Protein AF-A0A0L0K158-F1 (afdb_monomer)

Radius of gyration: 17.14 Å; Cα contacts (8 Å, |Δi|>4): 241; chains: 1; bounding box: 40×42×41 Å

Sequence (162 aa):
MRPHEHTAESQSDITRVLITHFHTPLPDGHHIRGVLPTPTDAIRIVTGPRHAYAPKHLAVWEMPLIDPEGLEGLTPWRAWDALRSLHTPGAAVPPSTGETLSMPLTQVDPWNLTPAPPARDDRAYVALYALTHPSTDTPRPNPRLRGFLLTSPDRLRLYVDR

Mean predicted aligned error: 6.09 Å

Secondary structure (DSSP, 8-state):
--HHHHHHHHHHHHHHHHGGGTTSPPTTS-EEEEEE--SSSEEEEEEE-TT--SGGG-EEEEEESB-TTSS-B--HHHHHHHHHHHTSTT--PPPP-EEETTEEEEE--TTSSPPPPPPTTHHHHHHHHHHHS--TTSPPPSSPEEEEEEEETTEEEEEE--

Solvent-accessible surface area (backbone atoms only — not comparable to full-atom values): 9534 Å² total; per-residue (Å²): 134,58,74,68,56,56,42,52,49,50,46,49,53,29,46,64,52,53,61,78,40,40,88,46,64,38,74,67,56,33,17,53,72,46,74,48,90,57,100,55,67,39,41,32,40,28,34,21,49,88,85,56,80,56,37,89,54,34,41,31,42,35,30,54,40,47,45,98,86,71,82,47,71,59,45,43,65,52,55,52,44,37,52,34,21,63,32,31,85,87,46,87,71,76,72,67,74,50,71,53,92,74,15,47,22,23,76,45,66,63,88,80,54,71,77,48,80,78,57,71,58,50,65,59,48,53,54,52,48,52,67,74,58,60,58,91,91,48,76,81,60,82,61,38,80,74,48,75,44,81,78,50,82,90,39,74,48,77,40,59,54,131

Nearest PDB structures (foldseek):
  7e11-assembly1_A  TM=3.439E-01  e=1.331E+00  Mus musculus
  7a1z-assembly1_A  TM=3.262E-01  e=9.866E+00  Homo sapiens

Foldseek 3Di:
DDPQVVLVVLQVQLQVLLVVQQVPAAQQQKGFPDWDDDSAQWTWTKIAHNPDDDQARIAIEIEGQAAPVRPDGCHSVLVVQLSNLCNHVPRDNDAFPQDDPSHGYDYDYSVPGDGDDDPLCNVVVVVVCCLQCPPPPDDNDVQHFPDKDDPDSPDIDTDTDD

pLDDT: mean 87.3, std 9.6, range [51.28, 97.88]

Organism: NCBI:txid42234

Structure (mmCIF, N/CA/C/O backbone):
data_AF-A0A0L0K158-F1
#
_entry.id   AF-A0A0L0K158-F1
#
loop_
_atom_site.group_PDB
_atom_site.id
_atom_site.type_symbol
_atom_site.label_atom_id
_atom_site.label_alt_id
_atom_site.label_comp_id
_atom_site.label_asym_id
_atom_site.label_entity_id
_atom_site.label_seq_id
_atom_site.pdbx_PDB_ins_code
_atom_site.Cartn_x
_atom_site.Cartn_y
_atom_site.Cartn_z
_atom_site.occupancy
_atom_site.B_iso_or_equiv
_atom_site.auth_seq_id
_atom_site.auth_comp_id
_atom_site.auth_asym_id
_atom_site.auth_atom_id
_atom_site.pdbx_PDB_model_num
ATOM 1 N N . MET A 1 1 ? 7.378 14.657 -21.095 1.00 53.47 1 MET A N 1
ATOM 2 C CA . MET A 1 1 ? 6.249 13.942 -20.466 1.00 53.47 1 MET A CA 1
ATOM 3 C C . MET A 1 1 ? 5.405 14.965 -19.726 1.00 53.47 1 MET A C 1
ATOM 5 O O . MET A 1 1 ? 5.987 15.903 -19.188 1.00 53.47 1 MET A O 1
ATOM 9 N N . ARG A 1 2 ? 4.072 14.886 -19.778 1.00 51.28 2 ARG A N 1
ATOM 10 C CA . ARG A 1 2 ? 3.204 15.868 -19.097 1.00 51.28 2 ARG A CA 1
ATOM 11 C C . ARG A 1 2 ? 3.143 15.541 -17.595 1.00 51.28 2 ARG A C 1
ATOM 13 O O . ARG A 1 2 ? 3.147 14.358 -17.272 1.00 51.28 2 ARG A O 1
ATOM 20 N N . PRO A 1 3 ? 3.018 16.525 -16.685 1.00 58.91 3 PRO A N 1
ATOM 21 C CA . PRO A 1 3 ? 2.960 16.270 -15.238 1.00 58.91 3 PRO A CA 1
ATOM 22 C C . PRO A 1 3 ? 1.930 15.198 -14.835 1.00 58.91 3 PRO A C 1
ATOM 24 O O . PRO A 1 3 ? 2.252 14.285 -14.088 1.00 58.91 3 PRO A O 1
ATOM 27 N N . HIS A 1 4 ? 0.738 15.220 -15.443 1.00 61.03 4 HIS A N 1
ATOM 28 C CA . HIS A 1 4 ? -0.324 14.240 -15.181 1.00 61.03 4 HIS A CA 1
ATOM 29 C C . HIS A 1 4 ? 0.001 12.797 -15.610 1.00 61.03 4 HIS A C 1
ATOM 31 O O . HIS A 1 4 ? -0.570 11.859 -15.059 1.00 61.03 4 HIS A O 1
ATOM 37 N N . GLU A 1 5 ? 0.888 12.597 -16.592 1.00 67.06 5 GLU A N 1
ATOM 38 C CA . GLU A 1 5 ? 1.322 11.251 -17.001 1.00 67.06 5 GLU A CA 1
ATOM 39 C C . GLU A 1 5 ? 2.210 10.626 -15.919 1.00 67.06 5 GLU A C 1
ATOM 41 O O . GLU A 1 5 ? 2.043 9.452 -15.605 1.00 67.06 5 GLU A O 1
ATOM 46 N N . HIS A 1 6 ? 3.070 11.429 -15.283 1.00 76.44 6 HIS A N 1
ATOM 47 C CA . HIS A 1 6 ? 3.930 10.983 -14.185 1.00 76.44 6 HIS A CA 1
ATOM 48 C C . HIS A 1 6 ? 3.114 10.599 -12.936 1.00 76.44 6 HIS A C 1
ATOM 50 O O . HIS A 1 6 ? 3.375 9.569 -12.311 1.00 76.44 6 HIS A O 1
ATOM 56 N N . THR A 1 7 ? 2.075 11.380 -12.607 1.00 85.38 7 THR A N 1
ATOM 57 C CA . THR A 1 7 ? 1.118 11.071 -11.529 1.00 85.38 7 THR A CA 1
ATOM 58 C C . THR A 1 7 ? 0.417 9.731 -11.769 1.00 85.38 7 THR A C 1
ATOM 60 O O . THR A 1 7 ? 0.387 8.875 -10.885 1.00 85.38 7 THR A O 1
ATOM 63 N N . ALA A 1 8 ? -0.131 9.528 -12.972 1.00 88.19 8 ALA A N 1
ATOM 64 C CA . ALA A 1 8 ? -0.865 8.313 -13.320 1.00 88.19 8 ALA A CA 1
ATOM 65 C C . ALA A 1 8 ? 0.037 7.067 -13.337 1.00 88.19 8 ALA A C 1
ATOM 67 O O . ALA A 1 8 ? -0.375 6.004 -12.874 1.00 88.19 8 ALA A O 1
ATOM 68 N N . GLU A 1 9 ? 1.269 7.199 -13.833 1.00 87.25 9 GLU A N 1
ATOM 69 C CA . GLU A 1 9 ? 2.270 6.129 -13.830 1.00 87.25 9 GLU A CA 1
ATOM 70 C C . GLU A 1 9 ? 2.646 5.724 -12.400 1.00 87.25 9 GLU A C 1
ATOM 72 O O . GLU A 1 9 ? 2.542 4.551 -12.042 1.00 87.25 9 GLU A O 1
ATOM 77 N N . SER A 1 10 ? 2.935 6.704 -11.542 1.00 89.31 10 SER A N 1
ATOM 78 C CA . SER A 1 10 ? 3.258 6.470 -10.129 1.00 89.31 10 SER A CA 1
ATOM 79 C C . SER A 1 10 ? 2.098 5.802 -9.380 1.00 89.31 10 SER A C 1
ATOM 81 O O . SER A 1 10 ? 2.288 4.814 -8.668 1.00 89.31 10 SER A O 1
ATOM 83 N N . GLN A 1 11 ? 0.864 6.280 -9.578 1.00 92.94 11 GLN A N 1
ATOM 84 C CA . GLN A 1 11 ? -0.335 5.645 -9.017 1.00 92.94 11 GLN A CA 1
ATOM 85 C C . GLN A 1 11 ? -0.506 4.206 -9.520 1.00 92.94 11 GLN A C 1
ATOM 87 O O . GLN A 1 11 ? -0.853 3.319 -8.735 1.00 92.94 11 GLN A O 1
ATOM 92 N N . SER A 1 12 ? -0.257 3.956 -10.808 1.00 91.44 12 SER A N 1
ATOM 93 C CA . SER A 1 12 ? -0.330 2.624 -11.416 1.00 91.44 12 SER A CA 1
ATOM 94 C C . SER A 1 12 ? 0.700 1.668 -10.809 1.00 91.44 12 SER A C 1
ATOM 96 O O . SER A 1 12 ? 0.349 0.545 -10.437 1.00 91.44 12 SER A O 1
ATOM 98 N N . ASP A 1 13 ? 1.946 2.109 -10.648 1.00 89.12 13 ASP A N 1
ATOM 99 C CA . ASP A 1 13 ? 3.025 1.291 -10.092 1.00 89.12 13 ASP A CA 1
ATOM 100 C C . ASP A 1 13 ? 2.778 0.927 -8.630 1.00 89.12 13 ASP A C 1
ATOM 102 O O . ASP A 1 13 ? 2.920 -0.237 -8.241 1.00 89.12 13 ASP A O 1
ATOM 106 N N . ILE A 1 14 ? 2.323 1.891 -7.825 1.00 92.25 14 ILE A N 1
ATOM 107 C CA . ILE A 1 14 ? 1.945 1.627 -6.434 1.00 92.25 14 ILE A CA 1
ATOM 108 C C . ILE A 1 14 ? 0.747 0.671 -6.388 1.00 92.25 14 ILE A C 1
ATOM 110 O O . ILE A 1 14 ? 0.773 -0.318 -5.654 1.00 92.25 14 ILE A O 1
ATOM 114 N N . THR A 1 15 ? -0.278 0.895 -7.216 1.00 94.00 15 THR A N 1
ATOM 115 C CA . THR A 1 15 ? -1.459 0.016 -7.292 1.00 94.00 15 THR A CA 1
ATOM 116 C C . THR A 1 15 ? -1.075 -1.422 -7.644 1.00 94.00 15 THR A C 1
ATOM 118 O O . THR A 1 15 ? -1.608 -2.361 -7.047 1.00 94.00 15 THR A O 1
ATOM 121 N N . ARG A 1 16 ? -0.128 -1.613 -8.574 1.00 90.06 16 ARG A N 1
ATOM 122 C CA . ARG A 1 16 ? 0.354 -2.938 -8.995 1.00 90.06 16 ARG A CA 1
ATOM 123 C C . ARG A 1 16 ? 0.983 -3.725 -7.849 1.00 90.06 16 ARG A C 1
ATOM 125 O O . ARG A 1 16 ? 0.836 -4.942 -7.819 1.00 90.06 16 ARG A O 1
ATOM 132 N N . VAL A 1 17 ? 1.653 -3.063 -6.910 1.00 88.50 17 VAL A N 1
ATOM 133 C CA . VAL A 1 17 ? 2.165 -3.735 -5.709 1.00 88.50 17 VAL A CA 1
ATOM 134 C C . VAL A 1 17 ? 1.051 -3.922 -4.688 1.00 88.50 17 VAL A C 1
ATOM 136 O O . VAL A 1 17 ? 0.854 -5.022 -4.196 1.00 88.50 17 VAL A O 1
ATOM 139 N N . LEU A 1 18 ? 0.249 -2.902 -4.390 1.00 91.19 18 LEU A N 1
ATOM 140 C CA . LEU A 1 18 ? -0.779 -3.018 -3.349 1.00 91.19 18 LEU A CA 1
ATOM 141 C C . LEU A 1 18 ? -1.832 -4.099 -3.646 1.00 91.19 18 LEU A C 1
ATOM 143 O O . LEU A 1 18 ? -2.305 -4.763 -2.721 1.00 91.19 18 LEU A O 1
ATOM 147 N N . ILE A 1 19 ? -2.171 -4.340 -4.920 1.00 90.88 19 ILE A N 1
ATOM 148 C CA . ILE A 1 19 ? -3.145 -5.376 -5.297 1.00 90.88 19 ILE A CA 1
ATOM 149 C C . ILE A 1 19 ? -2.686 -6.787 -4.904 1.00 90.88 19 ILE A C 1
ATOM 151 O O . ILE A 1 19 ? -3.517 -7.629 -4.560 1.00 90.88 19 ILE A O 1
ATOM 155 N N . THR A 1 20 ? -1.377 -7.052 -4.872 1.00 87.56 20 THR A N 1
ATOM 156 C CA . THR A 1 20 ? -0.851 -8.364 -4.466 1.00 87.56 20 THR A CA 1
ATOM 157 C C . THR A 1 20 ? -0.991 -8.606 -2.967 1.00 87.56 20 THR A C 1
ATOM 159 O O . THR A 1 20 ? -0.923 -9.749 -2.520 1.00 87.56 20 THR A O 1
ATOM 162 N N . HIS A 1 21 ? -1.235 -7.545 -2.193 1.00 87.56 21 HIS A N 1
ATOM 163 C CA . HIS A 1 21 ? -1.460 -7.587 -0.752 1.00 87.56 21 HIS A CA 1
ATOM 164 C C . HIS A 1 21 ? -2.944 -7.477 -0.366 1.00 87.56 21 HIS A C 1
ATOM 166 O O . HIS A 1 21 ? -3.258 -7.466 0.820 1.00 87.56 21 HIS A O 1
ATOM 172 N N . PHE A 1 22 ? -3.881 -7.458 -1.323 1.00 87.81 22 PHE A N 1
ATOM 173 C CA . PHE A 1 22 ? -5.321 -7.308 -1.047 1.00 87.81 22 PHE A CA 1
ATOM 174 C C . PHE A 1 22 ? -5.890 -8.366 -0.077 1.00 87.81 22 PHE A C 1
ATOM 176 O O . PHE A 1 22 ? -6.818 -8.097 0.688 1.00 87.81 22 PHE A O 1
ATOM 183 N N . HIS A 1 23 ? -5.332 -9.579 -0.086 1.00 87.25 23 HIS A N 1
ATOM 184 C CA . HIS A 1 23 ? -5.732 -10.666 0.815 1.00 87.25 23 HIS A CA 1
ATOM 185 C C . HIS A 1 23 ? -4.912 -10.745 2.107 1.00 87.25 23 HIS A C 1
ATOM 187 O O . HIS A 1 23 ? -5.262 -11.525 2.993 1.00 87.25 23 HIS A O 1
ATOM 193 N N . THR A 1 24 ? -3.836 -9.971 2.211 1.00 88.44 24 THR A N 1
ATOM 194 C CA . THR A 1 24 ? -2.915 -10.011 3.343 1.00 88.44 24 THR A CA 1
ATOM 195 C C . THR A 1 24 ? -3.407 -9.052 4.425 1.00 88.44 24 THR A C 1
ATOM 197 O O . THR A 1 24 ? -3.641 -7.878 4.127 1.00 88.44 24 THR A O 1
ATOM 200 N N . PRO A 1 25 ? -3.572 -9.507 5.680 1.00 92.00 25 PRO A N 1
ATOM 201 C CA . PRO A 1 25 ? -3.921 -8.607 6.766 1.00 92.00 25 PRO A CA 1
ATOM 202 C C . PRO A 1 25 ? -2.749 -7.673 7.095 1.00 92.00 25 PRO A C 1
ATOM 204 O O . PRO A 1 25 ? -1.587 -8.084 7.130 1.00 92.00 25 PRO A O 1
ATOM 207 N N . LEU A 1 26 ? -3.081 -6.421 7.383 1.00 92.50 26 LEU A N 1
ATOM 208 C CA . LEU A 1 26 ? -2.228 -5.449 8.056 1.00 92.50 26 LEU A CA 1
ATOM 209 C C . LEU A 1 26 ? -2.058 -5.848 9.539 1.00 92.50 26 LEU A C 1
ATOM 211 O O . LEU A 1 26 ? -2.798 -6.713 10.021 1.00 92.50 26 LEU A O 1
ATOM 215 N N . PRO A 1 27 ? -1.096 -5.265 10.282 1.00 91.44 27 PRO A N 1
ATOM 216 C CA . PRO A 1 27 ? -0.761 -5.749 11.626 1.00 91.44 27 PRO A CA 1
ATOM 217 C C . PRO A 1 27 ? -1.913 -5.717 12.649 1.00 91.44 27 PRO A C 1
ATOM 219 O O . PRO A 1 27 ? -1.915 -6.523 13.577 1.00 91.44 27 PRO A O 1
ATOM 222 N N . ASP A 1 28 ? -2.911 -4.852 12.470 1.00 91.62 28 ASP A N 1
ATOM 223 C CA . ASP A 1 28 ? -4.126 -4.772 13.295 1.00 91.62 28 ASP A CA 1
ATOM 224 C C . ASP A 1 28 ? -5.319 -5.595 12.749 1.00 91.62 28 ASP A C 1
ATOM 226 O O . ASP A 1 28 ? -6.426 -5.524 13.282 1.00 91.62 28 ASP A O 1
ATOM 230 N N . GLY A 1 29 ? -5.117 -6.374 11.681 1.00 92.19 29 GLY A N 1
ATOM 231 C CA . GLY A 1 29 ? -6.142 -7.200 11.039 1.00 92.19 29 GLY A CA 1
ATOM 232 C C . GLY A 1 29 ? -6.964 -6.498 9.950 1.00 92.19 29 GLY A C 1
ATOM 233 O O . GLY A 1 29 ? -7.781 -7.157 9.288 1.00 92.19 29 GLY A O 1
ATOM 234 N N . HIS A 1 30 ? -6.752 -5.201 9.702 1.00 95.25 30 HIS A N 1
ATOM 235 C CA . HIS A 1 30 ? -7.331 -4.523 8.539 1.00 95.25 30 HIS A CA 1
ATOM 236 C C . HIS A 1 30 ? -6.764 -5.086 7.236 1.00 95.25 30 HIS A C 1
ATOM 238 O O . HIS A 1 30 ? -5.751 -5.770 7.208 1.00 95.25 30 HIS A O 1
ATOM 244 N N . HIS A 1 31 ? -7.460 -4.848 6.136 1.00 96.00 31 HIS A N 1
ATOM 245 C CA . HIS A 1 31 ? -7.050 -5.259 4.799 1.00 96.00 31 HIS A CA 1
ATOM 246 C C . HIS A 1 31 ? -7.103 -4.050 3.876 1.00 96.00 31 HIS A C 1
ATOM 248 O O . HIS A 1 31 ? -7.901 -3.136 4.098 1.00 96.00 31 HIS A O 1
ATOM 254 N N . ILE A 1 32 ? -6.316 -4.078 2.802 1.00 96.25 32 ILE A N 1
ATOM 255 C CA . ILE A 1 32 ? -6.523 -3.161 1.681 1.00 96.25 32 ILE A CA 1
ATOM 256 C C . ILE A 1 32 ? -7.884 -3.484 1.059 1.00 96.25 32 ILE A C 1
ATOM 258 O O . ILE A 1 32 ? -8.193 -4.634 0.754 1.00 96.25 32 ILE A O 1
ATOM 262 N N . ARG A 1 33 ? -8.723 -2.462 0.905 1.00 96.50 33 ARG A N 1
ATOM 263 C CA . ARG A 1 33 ? -10.085 -2.554 0.356 1.00 96.50 33 ARG A CA 1
ATOM 264 C C . ARG A 1 33 ? -10.225 -1.881 -0.998 1.00 96.50 33 ARG A C 1
ATOM 266 O O . ARG A 1 33 ? -11.173 -2.173 -1.719 1.00 96.50 33 ARG A O 1
ATOM 273 N N . GLY A 1 34 ? -9.275 -1.029 -1.354 1.00 95.44 34 GLY A N 1
ATOM 274 C CA . GLY A 1 34 ? -9.221 -0.382 -2.650 1.00 95.44 34 GLY A CA 1
ATOM 275 C C . GLY A 1 34 ? -8.052 0.583 -2.743 1.00 95.44 34 GLY A C 1
ATOM 276 O O . GLY A 1 34 ? -7.472 0.980 -1.734 1.00 95.44 34 GLY A O 1
ATOM 277 N N . VAL A 1 35 ? -7.740 0.971 -3.970 1.00 96.31 35 VAL A N 1
ATOM 278 C CA . VAL A 1 35 ? -6.891 2.118 -4.277 1.00 96.31 35 VAL A CA 1
ATOM 279 C C . VAL A 1 35 ? -7.745 3.040 -5.134 1.00 96.31 35 VAL A C 1
ATOM 281 O O . VAL A 1 35 ? -8.319 2.596 -6.130 1.00 96.31 35 VAL A O 1
ATOM 284 N N . LEU A 1 36 ? -7.920 4.284 -4.697 1.00 94.56 36 LEU A N 1
ATOM 285 C CA . LEU A 1 36 ? -8.762 5.260 -5.378 1.00 94.56 36 LEU A CA 1
ATOM 286 C C . LEU A 1 36 ? -7.877 6.200 -6.201 1.00 94.56 36 LEU A C 1
ATOM 288 O O . LEU A 1 36 ? -6.875 6.698 -5.678 1.00 94.56 36 LEU A O 1
ATOM 292 N N . PRO A 1 37 ? -8.249 6.494 -7.458 1.00 82.81 37 PRO A N 1
ATOM 293 C CA . PRO A 1 37 ? -7.558 7.511 -8.229 1.00 82.81 37 PRO A CA 1
ATOM 294 C C . PRO A 1 37 ? -7.785 8.887 -7.596 1.00 82.81 37 PRO A C 1
ATOM 296 O O . PRO A 1 37 ? -8.842 9.174 -7.022 1.00 82.81 37 PRO A O 1
ATOM 299 N N . THR A 1 38 ? -6.801 9.765 -7.736 1.00 86.75 38 THR A N 1
ATOM 300 C CA . THR A 1 38 ? -6.930 11.181 -7.393 1.00 86.75 38 THR A CA 1
ATOM 301 C C . THR A 1 38 ? -6.296 12.022 -8.499 1.00 86.75 38 THR A C 1
ATOM 303 O O . THR A 1 38 ? -5.273 11.613 -9.047 1.00 86.75 38 THR A O 1
ATOM 306 N N . PRO A 1 39 ? -6.895 13.169 -8.873 1.00 80.38 39 PRO A N 1
ATOM 307 C CA . PRO A 1 39 ? -6.313 14.060 -9.876 1.00 80.38 39 PRO A CA 1
ATOM 308 C C . PRO A 1 39 ? -5.098 14.846 -9.352 1.00 80.38 39 PRO A C 1
ATOM 310 O O . PRO A 1 39 ? -4.476 15.578 -10.117 1.00 80.38 39 PRO A O 1
ATOM 313 N N . THR A 1 40 ? -4.797 14.744 -8.055 1.00 87.81 40 THR A N 1
ATOM 314 C CA . THR A 1 40 ? -3.653 15.382 -7.392 1.00 87.81 40 THR A CA 1
ATOM 315 C C . THR A 1 40 ? -2.424 14.472 -7.387 1.00 87.81 40 THR A C 1
ATOM 317 O O . THR A 1 40 ? -2.542 13.268 -7.619 1.00 87.81 40 THR A O 1
ATOM 320 N N . ASP A 1 41 ? -1.257 15.026 -7.045 1.00 91.38 41 ASP A N 1
ATOM 321 C CA . ASP A 1 41 ? -0.014 14.271 -6.820 1.00 91.38 41 ASP A CA 1
ATOM 322 C C . ASP A 1 41 ? -0.036 13.502 -5.490 1.00 91.38 41 ASP A C 1
ATOM 324 O O . ASP A 1 41 ? 0.784 13.697 -4.595 1.00 91.38 41 ASP A O 1
ATOM 328 N N . ALA A 1 42 ? -1.020 12.620 -5.355 1.00 94.88 42 ALA A N 1
ATOM 329 C CA . ALA A 1 42 ? -1.200 11.737 -4.217 1.00 94.88 42 ALA A CA 1
ATOM 330 C C . ALA A 1 42 ? -1.719 10.367 -4.669 1.00 94.88 42 ALA A C 1
ATOM 332 O O . ALA A 1 42 ? -2.096 10.161 -5.824 1.00 94.88 42 ALA A O 1
ATOM 333 N N . ILE A 1 43 ? -1.771 9.423 -3.739 1.00 96.06 43 ILE A N 1
ATOM 334 C CA . ILE A 1 43 ? -2.501 8.169 -3.876 1.00 96.06 43 ILE A CA 1
ATOM 335 C C . ILE A 1 43 ? -3.415 7.986 -2.672 1.00 96.06 43 ILE A C 1
ATOM 337 O O . ILE A 1 43 ? -3.051 8.321 -1.546 1.00 96.06 43 ILE A O 1
ATOM 341 N N . ARG A 1 44 ? -4.617 7.460 -2.910 1.00 97.38 44 ARG A N 1
ATOM 342 C CA . ARG A 1 44 ? -5.591 7.160 -1.860 1.00 97.38 44 ARG A CA 1
ATOM 343 C C . ARG A 1 44 ? -5.727 5.662 -1.701 1.00 97.38 44 ARG A C 1
ATOM 345 O O . ARG A 1 44 ? -6.106 4.971 -2.644 1.00 97.38 44 ARG A O 1
ATOM 352 N N . ILE A 1 45 ? -5.463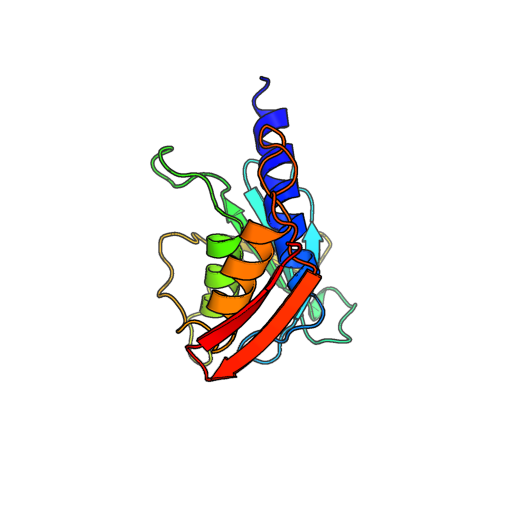 5.167 -0.504 1.00 97.62 45 ILE A N 1
ATOM 353 C CA . ILE A 1 45 ? -5.515 3.744 -0.193 1.00 97.62 45 ILE A CA 1
ATOM 354 C C . ILE A 1 45 ? -6.614 3.531 0.837 1.00 97.62 45 ILE A C 1
ATOM 356 O O . ILE A 1 45 ? -6.617 4.152 1.895 1.00 97.62 45 ILE A O 1
ATOM 360 N N . VAL A 1 46 ? -7.566 2.662 0.517 1.00 97.75 46 VAL A N 1
ATOM 361 C CA . VAL A 1 46 ? -8.690 2.344 1.395 1.00 97.75 46 VAL A CA 1
ATOM 362 C C . VAL A 1 46 ? -8.328 1.125 2.223 1.00 97.75 46 VAL A C 1
ATOM 364 O O . VAL A 1 46 ? -7.970 0.089 1.656 1.00 97.75 46 VAL A O 1
ATOM 367 N N . THR A 1 47 ? -8.476 1.206 3.542 1.00 97.44 47 THR A N 1
ATOM 368 C CA . THR A 1 47 ? -8.367 0.046 4.433 1.00 97.44 47 THR A CA 1
ATOM 369 C C . THR A 1 47 ? -9.645 -0.163 5.238 1.00 97.44 47 THR A C 1
ATOM 371 O O . THR A 1 47 ? -10.502 0.713 5.345 1.00 97.44 47 THR A O 1
ATOM 374 N N . GLY A 1 48 ? -9.832 -1.384 5.729 1.00 96.62 48 GLY A N 1
ATOM 375 C CA . GLY A 1 48 ? -11.053 -1.798 6.415 1.00 96.62 48 GLY A CA 1
ATOM 376 C C . GLY A 1 48 ? -11.004 -3.269 6.827 1.00 96.62 48 GLY A C 1
ATOM 377 O O . GLY A 1 48 ? -10.130 -4.008 6.363 1.00 96.62 48 GLY A O 1
ATOM 378 N N . PRO A 1 49 ? -11.957 -3.746 7.641 1.00 95.88 49 PRO A N 1
ATOM 379 C CA . PRO A 1 49 ? -12.153 -5.175 7.865 1.00 95.88 49 PRO A CA 1
ATOM 380 C C . PRO A 1 49 ? -12.335 -5.951 6.548 1.00 95.88 49 PRO A C 1
ATOM 382 O O . PRO A 1 49 ? -12.890 -5.437 5.575 1.00 95.88 49 PRO A O 1
ATOM 385 N N . ARG A 1 50 ? -11.948 -7.234 6.523 1.00 93.38 50 ARG A N 1
ATOM 386 C CA . ARG A 1 50 ? -11.962 -8.091 5.314 1.00 93.38 50 ARG A CA 1
ATOM 387 C C . ARG A 1 50 ? -13.300 -8.140 4.559 1.00 93.38 50 ARG A C 1
ATOM 389 O O . ARG A 1 50 ? -13.316 -8.350 3.347 1.00 93.38 50 ARG A O 1
ATOM 396 N N . HIS A 1 51 ? -14.416 -7.971 5.259 1.00 92.25 51 HIS A N 1
ATOM 397 C CA . HIS A 1 51 ? -15.764 -7.997 4.680 1.00 92.25 51 HIS A CA 1
ATOM 398 C C . HIS A 1 51 ? -16.504 -6.665 4.852 1.00 92.25 51 HIS A C 1
ATOM 400 O O . HIS A 1 51 ? -17.728 -6.614 4.757 1.00 92.25 51 HIS A O 1
ATOM 406 N N . ALA A 1 52 ? -15.774 -5.577 5.111 1.00 92.75 52 ALA A N 1
ATOM 407 C CA . ALA A 1 52 ? -16.349 -4.244 5.138 1.00 92.75 52 ALA A CA 1
ATOM 408 C C . ALA A 1 52 ? -16.545 -3.709 3.713 1.00 92.75 52 ALA A C 1
ATOM 410 O O . ALA A 1 52 ? -15.637 -3.749 2.876 1.00 92.75 52 ALA A O 1
ATOM 411 N N . TYR A 1 53 ? -17.754 -3.201 3.477 1.00 91.75 53 TYR A N 1
ATOM 412 C CA . TYR A 1 53 ? -18.162 -2.521 2.243 1.00 91.75 53 TYR A CA 1
ATOM 413 C C . TYR A 1 53 ? -18.867 -1.186 2.519 1.00 91.75 53 TYR A C 1
ATOM 415 O O . TYR A 1 53 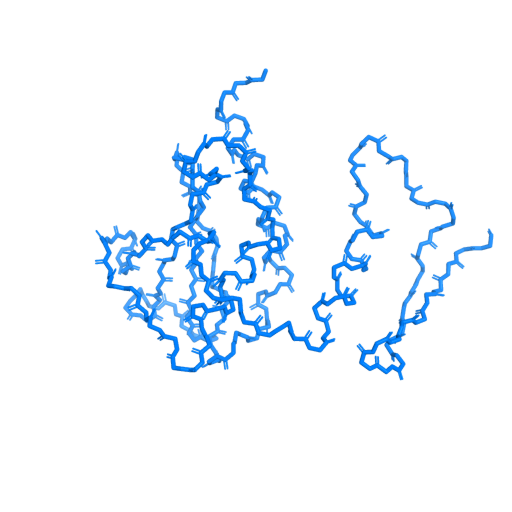? -18.929 -0.333 1.643 1.00 91.75 53 TYR A O 1
ATOM 423 N N . ALA A 1 54 ? -19.407 -0.995 3.728 1.00 95.06 54 ALA A N 1
ATOM 424 C CA . ALA A 1 54 ? -20.061 0.251 4.106 1.00 95.06 54 ALA A CA 1
ATOM 425 C C . ALA A 1 54 ? -19.007 1.342 4.381 1.00 95.06 54 ALA A C 1
ATOM 427 O O . ALA A 1 54 ? -18.097 1.073 5.170 1.00 95.06 54 ALA A O 1
ATOM 428 N N . PRO A 1 55 ? -19.156 2.564 3.832 1.00 94.94 55 PRO A N 1
ATOM 429 C CA 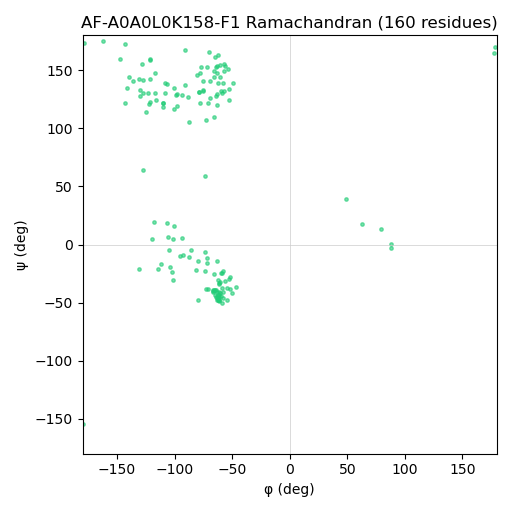. PRO A 1 55 ? -18.164 3.636 3.961 1.00 94.94 55 PRO A CA 1
ATOM 430 C C . PRO A 1 55 ? -17.726 3.941 5.401 1.00 94.94 55 PRO A C 1
ATOM 432 O O . PRO A 1 55 ? -16.545 4.105 5.669 1.00 94.94 55 PRO A O 1
ATOM 435 N N . LYS A 1 56 ? -18.656 3.888 6.361 1.00 93.31 56 LYS A N 1
ATOM 436 C CA . LYS A 1 56 ? -18.385 4.106 7.795 1.00 93.31 56 LYS A CA 1
ATOM 437 C C . LYS A 1 56 ? -17.433 3.092 8.452 1.00 93.31 56 LYS A C 1
ATOM 439 O O . LYS A 1 56 ? -17.031 3.293 9.591 1.00 93.31 56 LYS A O 1
ATOM 444 N N . HIS A 1 57 ? -17.153 1.966 7.795 1.00 95.31 57 HIS A N 1
ATOM 445 C CA . HIS A 1 57 ? -16.220 0.935 8.270 1.00 95.31 57 HIS A CA 1
ATOM 446 C C . HIS A 1 57 ? -14.896 0.949 7.495 1.00 95.31 57 HIS A C 1
ATOM 448 O O . HIS A 1 57 ? -14.094 0.026 7.640 1.00 95.31 57 HIS A O 1
ATOM 454 N N . LEU A 1 58 ? -14.712 1.933 6.618 1.00 97.38 58 LEU A N 1
ATOM 455 C CA . LEU A 1 58 ? -13.547 2.083 5.766 1.00 97.38 58 LEU A CA 1
ATOM 456 C C . LEU A 1 58 ? -12.834 3.382 6.134 1.00 97.38 58 LEU A C 1
ATOM 458 O O . LEU A 1 58 ? -13.473 4.360 6.515 1.00 97.38 58 LEU A O 1
ATOM 462 N N . ALA A 1 59 ? -11.516 3.386 6.005 1.00 96.81 59 ALA A N 1
ATOM 463 C CA . ALA A 1 59 ? -10.686 4.573 6.152 1.00 96.81 59 ALA A CA 1
ATOM 464 C C . ALA A 1 59 ? -9.901 4.796 4.863 1.00 96.81 59 ALA A C 1
ATOM 466 O O . ALA A 1 59 ? -9.463 3.831 4.232 1.00 96.81 59 ALA A O 1
ATOM 467 N N . VAL A 1 60 ? -9.731 6.056 4.469 1.00 97.88 60 VAL A N 1
ATOM 468 C CA . VAL A 1 60 ? -8.938 6.438 3.299 1.00 97.88 60 VAL A CA 1
ATOM 469 C C . VAL A 1 60 ? -7.671 7.138 3.760 1.00 97.88 60 VAL A C 1
ATOM 471 O O . VAL A 1 60 ? -7.732 8.182 4.404 1.00 97.88 60 VAL A O 1
ATOM 474 N N . TRP A 1 61 ? -6.527 6.587 3.378 1.00 97.44 61 TRP A N 1
ATOM 475 C CA . TRP A 1 61 ? -5.212 7.172 3.613 1.00 97.44 61 TRP A CA 1
ATOM 476 C C . TRP A 1 61 ? -4.743 7.842 2.334 1.00 97.44 61 TRP A C 1
ATOM 478 O O . TRP A 1 61 ? -4.572 7.173 1.314 1.00 97.44 61 TRP A O 1
ATOM 488 N N . GLU A 1 62 ? -4.571 9.156 2.373 1.00 97.12 62 GLU A N 1
ATOM 489 C CA . GLU A 1 62 ? -4.018 9.922 1.263 1.00 97.12 62 GLU A CA 1
ATOM 490 C C . GLU A 1 62 ? -2.531 10.171 1.516 1.00 97.12 62 GLU A C 1
ATOM 492 O O . GLU A 1 62 ? -2.173 10.795 2.511 1.00 97.12 62 GLU A O 1
ATOM 497 N N . MET A 1 63 ? -1.675 9.673 0.624 1.00 95.94 63 MET A N 1
ATOM 498 C CA . MET A 1 63 ? -0.221 9.828 0.699 1.00 95.94 63 MET A CA 1
ATOM 499 C C . MET A 1 63 ? 0.267 10.631 -0.510 1.00 95.94 63 MET A C 1
ATOM 501 O O . MET A 1 63 ? -0.107 10.278 -1.633 1.00 95.94 63 MET A O 1
ATOM 505 N N . PRO A 1 64 ? 1.082 11.684 -0.332 1.00 95.62 64 PRO A N 1
ATOM 506 C CA . PRO A 1 64 ? 1.641 12.419 -1.458 1.00 95.62 64 PRO A CA 1
ATOM 507 C C . PRO A 1 64 ? 2.604 11.535 -2.263 1.00 95.62 64 PRO A C 1
ATOM 509 O O . PRO A 1 64 ? 3.298 10.685 -1.708 1.00 95.62 64 PRO A O 1
ATOM 512 N N . LEU A 1 65 ? 2.621 11.711 -3.589 1.00 94.31 65 LEU A N 1
ATOM 513 C CA . LEU A 1 65 ? 3.488 10.943 -4.496 1.00 94.31 65 LEU A CA 1
ATOM 514 C C . LEU A 1 65 ? 4.926 11.452 -4.524 1.00 94.31 65 LEU A C 1
ATOM 516 O O . LEU A 1 65 ? 5.796 10.769 -5.054 1.00 94.31 65 LEU A O 1
ATOM 520 N N . ILE A 1 66 ? 5.165 12.646 -3.998 1.00 92.62 66 ILE A N 1
ATOM 521 C CA . ILE A 1 66 ? 6.475 13.277 -3.910 1.00 92.62 66 ILE A CA 1
ATOM 522 C C . ILE A 1 66 ? 6.632 13.760 -2.472 1.00 92.62 66 ILE A C 1
ATOM 524 O O . ILE A 1 66 ? 5.655 14.188 -1.851 1.00 92.62 66 ILE A O 1
ATOM 528 N N . ASP A 1 67 ? 7.838 13.649 -1.937 1.00 91.94 67 ASP A N 1
ATOM 529 C CA . ASP A 1 67 ? 8.158 14.151 -0.612 1.00 91.94 67 ASP A CA 1
ATOM 530 C C . ASP A 1 67 ? 7.992 15.684 -0.526 1.00 91.94 67 ASP A C 1
ATOM 532 O O . ASP A 1 67 ? 7.932 16.378 -1.548 1.00 91.94 67 ASP A O 1
ATOM 536 N N . PRO A 1 68 ? 7.917 16.254 0.690 1.00 86.88 68 PRO A N 1
ATOM 537 C CA . PRO A 1 68 ? 7.734 17.696 0.863 1.00 86.88 68 PRO A CA 1
ATOM 538 C C . PRO A 1 68 ? 8.830 18.558 0.216 1.00 86.88 68 PRO A C 1
ATOM 540 O O . PRO A 1 68 ? 8.578 19.720 -0.103 1.00 86.88 68 PRO A O 1
ATOM 543 N N . GLU A 1 69 ? 10.035 18.009 0.029 1.00 88.31 69 GLU A N 1
ATOM 544 C CA . GLU A 1 69 ? 11.174 18.705 -0.581 1.00 88.31 69 GLU A CA 1
ATOM 545 C C . GLU A 1 69 ? 11.208 18.596 -2.116 1.00 88.31 69 GLU A C 1
ATOM 547 O O . GLU A 1 69 ? 11.958 19.327 -2.765 1.00 88.31 69 GLU A O 1
ATOM 552 N N . GLY A 1 70 ? 10.382 17.738 -2.724 1.00 85.56 70 GLY A N 1
ATOM 553 C CA . GLY A 1 70 ? 10.352 17.551 -4.174 1.00 85.56 70 GLY A CA 1
ATOM 554 C C . GLY A 1 70 ? 11.476 16.664 -4.726 1.00 85.56 70 GLY A C 1
ATOM 555 O O . GLY A 1 70 ? 11.728 16.683 -5.932 1.00 85.56 70 GLY A O 1
ATOM 556 N N . LEU A 1 71 ? 12.188 15.941 -3.863 1.00 84.50 71 LEU A N 1
ATOM 557 C CA . LEU A 1 71 ? 13.410 15.198 -4.160 1.00 84.50 71 LEU A CA 1
ATOM 558 C C . LEU A 1 71 ? 13.177 13.695 -4.331 1.00 84.50 71 LEU A C 1
ATOM 560 O O . LEU A 1 71 ? 13.910 13.050 -5.084 1.00 84.50 71 LEU A O 1
ATOM 564 N N . GLU A 1 72 ? 12.182 13.127 -3.648 1.00 88.06 72 GLU A N 1
ATOM 565 C CA . GLU A 1 72 ? 11.938 11.684 -3.635 1.00 88.06 72 GLU A CA 1
ATOM 566 C C . GLU A 1 72 ? 10.491 11.344 -4.006 1.00 88.06 72 GLU A C 1
ATOM 568 O O . GLU A 1 72 ? 9.539 11.866 -3.432 1.00 88.06 72 GLU A O 1
ATOM 573 N N . GLY A 1 73 ? 10.318 10.411 -4.947 1.00 91.06 73 GLY A N 1
ATOM 574 C CA . GLY A 1 73 ? 9.013 9.843 -5.277 1.00 91.06 73 GLY A CA 1
ATOM 575 C C . GLY A 1 73 ? 8.578 8.756 -4.290 1.00 91.06 73 GLY A C 1
ATOM 576 O O . GLY A 1 73 ? 9.391 7.967 -3.801 1.00 91.06 73 GLY A O 1
ATOM 577 N N . LEU A 1 74 ? 7.275 8.661 -4.032 1.00 92.75 74 LEU A N 1
ATOM 578 C CA . LEU A 1 74 ? 6.689 7.593 -3.233 1.00 92.75 74 LEU A CA 1
ATOM 579 C C . LEU A 1 74 ? 6.849 6.256 -3.959 1.00 92.75 74 LEU A C 1
ATOM 581 O O . LEU A 1 74 ? 6.189 5.982 -4.961 1.00 92.75 74 LEU A O 1
ATOM 585 N N . THR A 1 75 ? 7.703 5.387 -3.425 1.00 90.81 75 THR A N 1
ATOM 586 C CA . THR A 1 75 ? 7.844 4.033 -3.964 1.00 90.81 75 THR A CA 1
ATOM 587 C C . THR A 1 75 ? 6.677 3.142 -3.521 1.0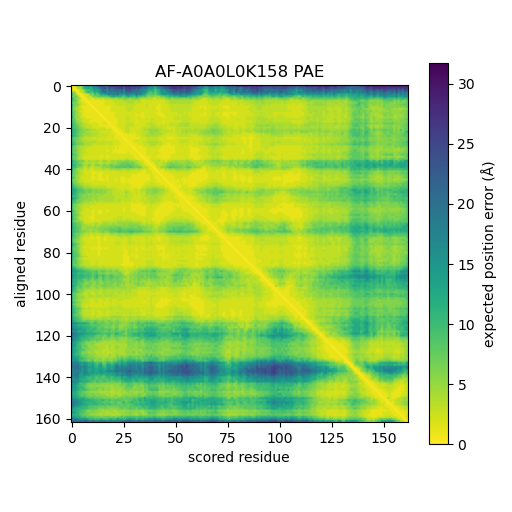0 90.81 75 THR A C 1
ATOM 589 O O . THR A 1 75 ? 6.140 3.326 -2.421 1.00 90.81 75 THR A O 1
ATOM 592 N N . PRO A 1 76 ? 6.317 2.109 -4.306 1.00 90.00 76 PRO A N 1
ATOM 593 C CA . PRO A 1 76 ? 5.289 1.147 -3.909 1.00 90.00 76 PRO A CA 1
ATOM 594 C C . PRO A 1 76 ? 5.545 0.493 -2.544 1.00 90.00 76 PRO A C 1
ATOM 596 O O . PRO A 1 76 ? 4.622 0.292 -1.758 1.00 90.00 76 PRO A O 1
ATOM 599 N N . TRP A 1 77 ? 6.812 0.206 -2.239 1.00 87.44 77 TRP A N 1
ATOM 600 C CA . TRP A 1 77 ? 7.220 -0.405 -0.975 1.00 87.44 77 TRP A CA 1
ATOM 601 C C . TRP A 1 77 ? 7.125 0.564 0.199 1.00 87.44 77 TRP A C 1
ATOM 603 O O . TRP A 1 77 ? 6.662 0.171 1.261 1.00 87.44 77 TRP A O 1
ATOM 613 N N . ARG A 1 78 ? 7.463 1.844 -0.001 1.00 91.12 78 ARG A N 1
ATOM 614 C CA . ARG A 1 78 ? 7.273 2.869 1.032 1.00 91.12 78 ARG A CA 1
ATOM 615 C C . ARG A 1 78 ? 5.794 3.092 1.338 1.00 91.12 78 ARG A C 1
ATOM 617 O O . ARG A 1 78 ? 5.441 3.228 2.503 1.00 91.12 78 ARG A O 1
ATOM 624 N N . ALA A 1 79 ? 4.926 3.068 0.325 1.00 93.19 79 ALA A N 1
ATOM 625 C CA . ALA A 1 79 ? 3.480 3.115 0.537 1.00 93.19 79 ALA A CA 1
ATOM 626 C C . ALA A 1 79 ? 2.984 1.897 1.343 1.00 93.19 79 ALA A C 1
ATOM 628 O O . ALA A 1 79 ? 2.201 2.050 2.280 1.00 93.19 79 ALA A O 1
ATOM 629 N N . TRP A 1 80 ? 3.469 0.692 1.022 1.00 91.56 80 TRP A N 1
ATOM 630 C CA . TRP A 1 80 ? 3.161 -0.524 1.783 1.00 91.56 80 TRP A CA 1
ATOM 631 C C . TRP A 1 80 ? 3.645 -0.445 3.239 1.00 91.56 80 TRP A C 1
ATOM 633 O O . TRP A 1 80 ? 2.869 -0.708 4.160 1.00 91.56 80 TRP A O 1
ATOM 643 N N . ASP A 1 81 ? 4.888 -0.024 3.464 1.00 90.12 81 ASP A N 1
ATOM 644 C CA . ASP A 1 81 ? 5.463 0.122 4.802 1.00 90.12 81 ASP A CA 1
ATOM 645 C C . ASP A 1 81 ? 4.720 1.186 5.619 1.00 90.12 81 ASP A C 1
ATOM 647 O O . ASP A 1 81 ? 4.400 0.952 6.783 1.00 90.12 81 ASP A O 1
ATOM 651 N N . ALA A 1 82 ? 4.349 2.311 4.999 1.00 93.00 82 ALA A N 1
ATOM 652 C CA . ALA A 1 82 ? 3.533 3.347 5.622 1.00 93.00 82 ALA A CA 1
ATOM 653 C C . ALA A 1 82 ? 2.182 2.801 6.111 1.00 93.00 82 ALA A C 1
ATOM 655 O O . ALA A 1 82 ? 1.802 3.040 7.258 1.00 93.00 82 ALA A O 1
ATOM 656 N N . LEU A 1 83 ? 1.478 2.009 5.291 1.00 93.62 83 LEU A N 1
ATOM 657 C CA . LEU A 1 83 ? 0.235 1.349 5.716 1.00 93.62 83 LEU A CA 1
ATOM 658 C C . LEU A 1 83 ? 0.466 0.424 6.910 1.00 93.62 83 LEU A C 1
ATOM 660 O O . LEU A 1 83 ? -0.317 0.433 7.858 1.00 93.62 83 LEU A O 1
ATOM 664 N N . ARG A 1 84 ? 1.538 -0.373 6.895 1.00 92.25 84 ARG A N 1
ATOM 665 C CA . ARG A 1 84 ? 1.863 -1.253 8.024 1.00 92.25 84 ARG A CA 1
ATOM 666 C C . ARG A 1 84 ? 2.132 -0.458 9.298 1.00 92.25 84 ARG A C 1
ATOM 668 O O . ARG A 1 84 ? 1.669 -0.862 10.363 1.00 92.25 84 ARG A O 1
ATOM 675 N N . SER A 1 85 ? 2.845 0.661 9.197 1.00 92.75 85 SER A N 1
ATOM 676 C CA . SER A 1 85 ? 3.117 1.556 10.324 1.00 92.75 85 SER A CA 1
ATOM 677 C C . S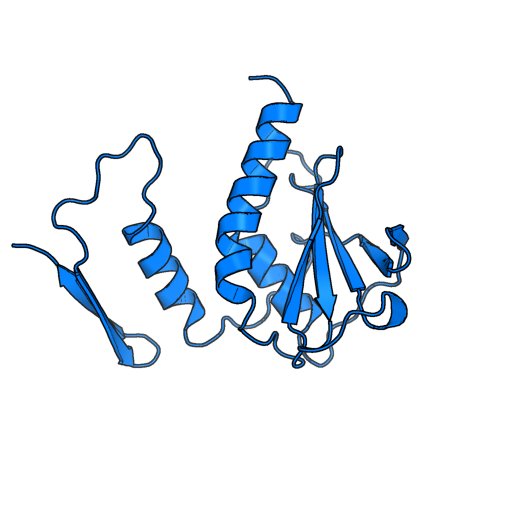ER A 1 85 ? 1.832 2.137 10.909 1.00 92.75 85 SER A C 1
ATOM 679 O O . SER A 1 85 ? 1.625 2.046 12.117 1.00 92.75 85 SER A O 1
ATOM 681 N N . LEU A 1 86 ? 0.929 2.647 10.064 1.00 94.06 86 LEU A N 1
ATOM 682 C CA . LEU A 1 86 ? -0.374 3.186 10.486 1.00 94.06 86 LEU A CA 1
ATOM 683 C C . LEU A 1 86 ? -1.253 2.144 11.187 1.00 94.06 86 LEU A C 1
ATOM 685 O O . LEU A 1 86 ? -2.017 2.477 12.087 1.00 94.06 86 LEU A O 1
ATOM 689 N N . HIS A 1 87 ? -1.125 0.884 10.779 1.00 93.50 87 HIS A N 1
ATOM 690 C CA . HIS A 1 87 ? -1.901 -0.240 11.293 1.00 93.50 87 HIS A CA 1
ATOM 691 C C . HIS A 1 87 ? -1.133 -1.088 12.318 1.00 93.50 87 HIS A C 1
ATOM 693 O O . HIS A 1 87 ? -1.528 -2.215 12.611 1.00 93.50 87 HIS A O 1
ATOM 699 N N . THR A 1 88 ? -0.029 -0.582 12.874 1.00 91.44 88 THR A N 1
ATOM 700 C CA . THR A 1 88 ? 0.676 -1.249 13.975 1.00 91.44 88 THR A CA 1
ATOM 701 C C . THR A 1 88 ? -0.060 -0.992 15.296 1.00 91.44 88 THR A C 1
ATOM 703 O O . THR A 1 88 ? -0.370 0.161 15.598 1.00 91.44 88 THR A O 1
ATOM 706 N N . PRO A 1 89 ? -0.337 -2.022 16.123 1.00 86.44 89 PRO A N 1
ATOM 707 C CA . PRO A 1 89 ? -0.972 -1.822 17.423 1.00 86.44 89 PRO A CA 1
ATOM 708 C C . PRO A 1 89 ? -0.230 -0.785 18.280 1.00 86.44 89 PRO A C 1
ATOM 710 O O . PRO A 1 89 ? 0.965 -0.922 18.533 1.00 86.44 89 PRO A O 1
ATOM 713 N N . GLY A 1 90 ? -0.948 0.248 18.729 1.00 83.38 90 GLY A N 1
ATOM 714 C CA . GLY A 1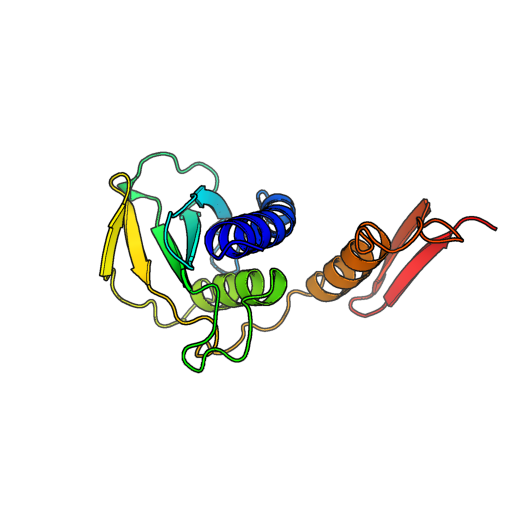 90 ? -0.381 1.359 19.502 1.00 83.38 90 GLY A CA 1
ATOM 715 C C . GLY A 1 90 ? 0.170 2.521 18.666 1.00 83.38 90 GLY A C 1
ATOM 716 O O . GLY A 1 90 ? 0.641 3.495 19.249 1.00 83.38 90 GLY A O 1
ATOM 717 N N . ALA A 1 91 ? 0.096 2.459 17.332 1.00 85.44 91 ALA A N 1
ATOM 718 C CA . ALA A 1 91 ? 0.406 3.598 16.478 1.00 85.44 91 ALA A CA 1
ATOM 719 C C . ALA A 1 91 ? -0.555 4.767 16.751 1.00 85.44 91 ALA A C 1
ATOM 721 O O . ALA A 1 91 ? -1.764 4.583 16.920 1.00 85.44 91 ALA A O 1
ATOM 722 N N . ALA A 1 92 ? -0.014 5.986 16.778 1.00 82.50 92 ALA A N 1
ATOM 723 C CA . ALA A 1 92 ? -0.824 7.193 16.833 1.00 82.50 92 ALA A CA 1
ATOM 724 C C . ALA A 1 92 ? -1.488 7.400 15.467 1.00 82.50 92 ALA A C 1
ATOM 726 O O . ALA A 1 92 ? -0.824 7.756 14.496 1.00 82.50 92 ALA A O 1
ATOM 727 N N . VAL A 1 93 ? -2.795 7.156 15.393 1.00 80.25 93 VAL A N 1
ATOM 728 C CA . VAL A 1 93 ? -3.569 7.383 14.171 1.00 80.25 93 VAL A CA 1
ATOM 729 C C . VAL A 1 93 ? -3.858 8.882 14.039 1.00 80.25 93 VAL A C 1
ATOM 731 O O . VAL A 1 93 ? -4.477 9.450 14.945 1.00 80.25 93 VAL A O 1
ATOM 734 N N . PRO A 1 94 ? -3.436 9.543 12.945 1.00 85.81 94 PRO A N 1
ATOM 735 C CA . PRO A 1 94 ? -3.760 10.946 12.729 1.00 85.81 94 PRO A CA 1
ATOM 736 C C . PRO A 1 94 ? -5.279 11.143 12.588 1.00 85.81 94 PRO A C 1
ATOM 738 O O . PRO A 1 94 ? -5.968 10.259 12.066 1.00 85.81 94 PRO A O 1
ATOM 741 N N . PRO A 1 95 ? -5.824 12.292 13.027 1.00 88.81 95 PRO A N 1
ATOM 742 C CA . PRO A 1 95 ? -7.238 12.589 12.837 1.00 88.81 95 PRO A CA 1
ATOM 743 C C . PRO A 1 95 ? -7.577 12.702 11.346 1.00 88.81 95 PRO A C 1
ATOM 745 O O . PRO A 1 95 ? -6.739 13.095 10.534 1.00 88.81 95 PRO A O 1
ATOM 748 N N . SER A 1 96 ? -8.829 12.407 10.990 1.00 91.88 96 SER A N 1
ATOM 749 C CA . SER A 1 96 ? -9.329 12.625 9.631 1.00 91.88 96 SER A CA 1
ATOM 750 C C . SER A 1 96 ? -9.227 14.100 9.247 1.00 91.88 96 SER A C 1
ATOM 752 O O . SER A 1 96 ? -9.681 14.971 9.992 1.00 91.88 96 SER A O 1
ATOM 754 N N . THR A 1 97 ? -8.685 14.373 8.067 1.00 94.25 97 THR A N 1
ATOM 755 C CA . THR A 1 97 ? -8.546 15.714 7.490 1.00 94.25 97 THR A CA 1
ATOM 756 C C . THR A 1 97 ? -9.694 16.069 6.543 1.00 94.25 97 THR A C 1
ATOM 758 O O . THR A 1 97 ? -9.836 17.228 6.157 1.00 94.25 97 THR A O 1
ATOM 761 N N . GLY A 1 98 ? -10.543 15.101 6.188 1.00 94.50 98 GLY A N 1
ATOM 762 C CA . GLY A 1 98 ? -11.723 15.323 5.361 1.00 94.50 98 GLY A CA 1
ATOM 763 C C . GLY A 1 98 ? -12.529 14.050 5.116 1.00 94.50 98 GLY A C 1
ATOM 764 O O . GLY A 1 98 ? -12.484 13.099 5.897 1.00 94.50 98 GLY A O 1
ATOM 765 N N . GLU A 1 99 ? -13.258 14.029 4.003 1.00 95.31 99 GLU A N 1
ATOM 766 C CA . GLU A 1 99 ? -14.081 12.899 3.568 1.00 95.31 99 GLU A CA 1
ATOM 767 C C . GLU A 1 99 ? -13.958 12.711 2.049 1.00 95.31 99 GLU A C 1
ATOM 769 O O . GLU A 1 99 ? -13.857 13.680 1.295 1.00 95.31 99 GLU A O 1
ATOM 774 N N . THR A 1 100 ? -13.981 11.463 1.579 1.00 94.62 100 THR A N 1
ATOM 775 C CA . THR A 1 100 ? -14.115 11.133 0.154 1.00 94.62 100 THR A CA 1
ATOM 776 C C . THR A 1 100 ? -14.997 9.906 -0.020 1.00 94.62 100 THR A C 1
ATOM 778 O O . THR A 1 100 ? -14.847 8.929 0.709 1.00 94.62 100 THR A O 1
ATOM 781 N N . LEU A 1 101 ? -15.942 9.944 -0.966 1.00 94.69 101 LEU A N 1
ATOM 782 C CA . LEU A 1 101 ? -16.921 8.864 -1.181 1.00 94.69 101 LEU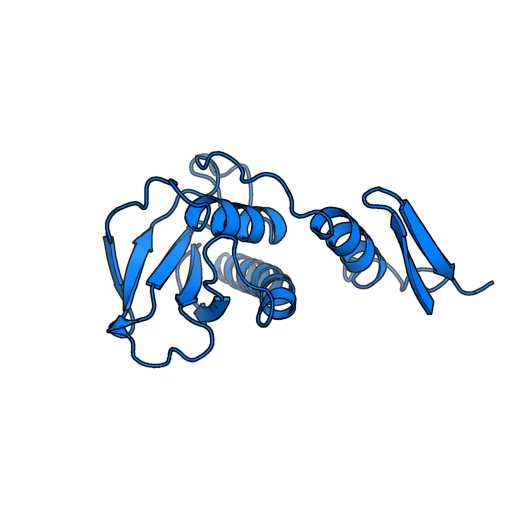 A CA 1
ATOM 783 C C . LEU A 1 101 ? -17.609 8.400 0.126 1.00 94.69 101 LEU A C 1
ATOM 785 O O . LEU A 1 101 ? -17.811 7.204 0.341 1.00 94.69 101 LEU A O 1
ATOM 789 N N . SER A 1 102 ? -17.934 9.343 1.018 1.00 96.19 102 SER A N 1
ATOM 790 C CA . SER A 1 102 ? -18.514 9.076 2.346 1.00 96.19 102 SER A CA 1
ATOM 791 C C . SER A 1 102 ? -17.638 8.261 3.304 1.00 96.19 102 SER A C 1
ATOM 793 O O . SER A 1 102 ? -18.137 7.707 4.285 1.00 96.19 102 SER A O 1
ATOM 795 N N . MET A 1 103 ? -16.337 8.171 3.027 1.00 97.50 103 MET A N 1
ATOM 796 C CA . MET A 1 103 ? -15.332 7.567 3.897 1.00 97.50 103 MET A CA 1
ATOM 797 C C . MET A 1 103 ? -14.445 8.661 4.505 1.00 97.50 103 MET A C 1
ATOM 799 O O . MET A 1 103 ? -14.044 9.577 3.777 1.00 97.50 103 MET A O 1
ATOM 803 N N . PRO A 1 104 ? -14.088 8.569 5.798 1.00 97.12 104 PRO A N 1
ATOM 804 C CA . PRO A 1 104 ? -13.132 9.482 6.408 1.00 97.12 104 PRO A CA 1
ATOM 805 C C . PRO A 1 104 ? -11.789 9.404 5.678 1.00 97.12 104 PRO A C 1
ATOM 807 O O . PRO A 1 104 ? -11.258 8.316 5.439 1.00 97.12 104 PRO A O 1
ATOM 810 N N . LEU A 1 105 ? -11.258 10.570 5.321 1.00 96.88 105 LEU A N 1
ATOM 811 C CA . LEU A 1 105 ? -9.973 10.725 4.656 1.00 96.88 105 LEU A CA 1
ATOM 812 C C . LEU A 1 105 ? -8.967 11.327 5.629 1.00 96.88 105 LEU A C 1
ATOM 814 O O . LEU A 1 105 ? -9.239 12.351 6.254 1.00 96.88 105 LEU A O 1
ATOM 818 N N . THR A 1 106 ? -7.801 10.699 5.720 1.00 97.12 106 THR A N 1
ATOM 819 C CA . THR A 1 106 ? -6.665 11.149 6.519 1.00 97.12 106 THR A CA 1
ATOM 820 C C . THR A 1 106 ? -5.468 11.329 5.601 1.00 97.12 106 THR A C 1
ATOM 822 O O . THR A 1 106 ? -5.030 10.380 4.947 1.00 97.12 106 THR A O 1
ATOM 825 N N . GLN A 1 107 ? -4.931 12.545 5.557 1.00 95.31 107 GLN A N 1
ATOM 826 C CA . GLN A 1 107 ? -3.654 12.812 4.902 1.00 95.31 107 GLN A CA 1
ATOM 827 C C . GLN A 1 107 ? -2.506 12.311 5.775 1.00 95.31 107 GLN A C 1
ATOM 829 O O . GLN A 1 107 ? -2.474 12.559 6.980 1.00 95.31 107 GLN A O 1
ATOM 834 N N . VAL A 1 108 ? -1.575 11.593 5.157 1.00 94.62 108 VAL A N 1
ATOM 835 C CA . VAL A 1 108 ? -0.433 10.975 5.822 1.00 94.62 108 VAL A CA 1
ATOM 836 C C . VAL A 1 108 ? 0.830 11.332 5.063 1.00 94.62 108 VAL A C 1
ATOM 838 O O . VAL A 1 108 ? 0.893 11.180 3.848 1.00 94.62 108 VAL A O 1
ATOM 841 N N . ASP A 1 109 ? 1.847 11.757 5.801 1.00 93.50 109 ASP A N 1
ATOM 842 C CA . ASP A 1 109 ? 3.206 11.875 5.293 1.00 93.50 109 ASP A CA 1
ATOM 843 C C . ASP A 1 109 ? 3.931 10.526 5.475 1.00 93.50 109 ASP A C 1
ATOM 845 O O . ASP A 1 109 ? 4.279 10.179 6.608 1.00 93.50 109 ASP A O 1
ATOM 849 N N . PRO A 1 110 ? 4.152 9.737 4.405 1.00 93.12 110 PRO A N 1
ATOM 850 C CA . PRO A 1 110 ? 4.793 8.434 4.521 1.00 93.12 110 PRO A CA 1
ATOM 851 C C . PRO A 1 110 ? 6.298 8.522 4.822 1.00 93.12 110 PRO A C 1
ATOM 853 O O . PRO A 1 110 ? 6.890 7.502 5.172 1.00 93.12 110 PRO A O 1
ATOM 856 N N . TRP A 1 111 ? 6.926 9.700 4.714 1.00 92.25 111 TRP A N 1
ATOM 857 C CA . TRP A 1 111 ? 8.337 9.911 5.058 1.00 92.25 111 TRP A CA 1
ATOM 858 C C . TRP A 1 111 ? 8.561 10.115 6.560 1.00 92.25 111 TRP A C 1
ATOM 860 O O . TRP A 1 111 ? 9.658 9.859 7.052 1.00 92.25 111 TRP A O 1
ATOM 870 N N . ASN A 1 112 ? 7.527 10.526 7.298 1.00 91.12 112 ASN A N 1
ATOM 871 C CA . ASN A 1 112 ? 7.615 10.856 8.724 1.00 91.12 112 ASN A CA 1
ATOM 872 C C . ASN A 1 112 ? 6.962 9.802 9.642 1.00 91.12 112 ASN A C 1
ATOM 874 O O . ASN A 1 112 ? 6.633 10.071 10.799 1.00 91.12 112 ASN A O 1
ATOM 878 N N . LEU A 1 113 ? 6.741 8.587 9.134 1.00 88.62 113 LEU A N 1
ATOM 879 C CA . LEU A 1 113 ? 6.223 7.475 9.927 1.00 88.62 113 LEU A CA 1
ATOM 880 C C . LEU A 1 113 ? 7.364 6.669 10.540 1.00 88.62 113 LEU A C 1
ATOM 882 O O . LEU A 1 113 ? 8.322 6.304 9.861 1.00 88.62 113 LEU A O 1
ATOM 886 N N . THR A 1 114 ? 7.211 6.289 11.809 1.00 85.38 114 THR A N 1
ATOM 887 C CA . THR A 1 114 ? 8.059 5.257 12.411 1.00 85.38 114 THR A CA 1
ATOM 888 C C . THR A 1 114 ? 7.828 3.939 11.667 1.00 85.38 114 THR A C 1
ATOM 890 O O . THR A 1 114 ? 6.692 3.457 11.671 1.00 85.38 114 THR A O 1
ATOM 893 N N . PRO A 1 115 ? 8.852 3.331 11.040 1.00 77.19 115 PRO A N 1
ATOM 894 C CA . PRO A 1 115 ? 8.668 2.108 10.270 1.00 77.19 115 PRO A CA 1
ATOM 895 C C . PRO A 1 115 ? 8.205 0.954 11.160 1.00 77.19 115 PRO A C 1
ATOM 897 O O . PRO A 1 115 ? 8.836 0.650 12.178 1.00 77.19 115 PRO A O 1
ATOM 900 N N . ALA A 1 116 ? 7.137 0.268 10.756 1.00 81.06 116 ALA A N 1
ATOM 901 C CA . ALA A 1 116 ? 6.818 -1.035 11.316 1.00 81.06 116 ALA A CA 1
ATOM 902 C C . ALA A 1 116 ? 7.977 -2.010 11.038 1.00 81.06 116 ALA A C 1
ATOM 904 O O . ALA A 1 116 ? 8.569 -1.971 9.954 1.00 81.06 116 ALA A O 1
ATOM 905 N N . PRO A 1 117 ? 8.294 -2.937 11.960 1.00 75.94 117 PRO A N 1
ATOM 906 C CA . PRO A 1 117 ? 9.188 -4.037 11.638 1.00 75.94 117 PRO A CA 1
ATOM 907 C C . PRO A 1 117 ? 8.684 -4.770 10.380 1.00 75.94 117 PRO A C 1
ATOM 909 O O . PRO A 1 117 ? 7.478 -5.058 10.287 1.00 75.94 117 PRO A O 1
ATOM 912 N N . PRO A 1 118 ? 9.569 -5.081 9.413 1.00 71.56 118 PRO A N 1
ATOM 913 C CA . PRO A 1 118 ? 9.166 -5.787 8.203 1.00 71.56 118 PRO A CA 1
ATOM 914 C C . PRO A 1 118 ? 8.530 -7.122 8.590 1.00 71.56 118 PRO A C 1
ATOM 916 O O . PRO A 1 118 ? 9.028 -7.801 9.497 1.00 71.56 118 PRO A O 1
ATOM 919 N N . ALA A 1 119 ? 7.442 -7.532 7.923 1.00 74.25 119 ALA A N 1
ATOM 920 C CA . ALA A 1 119 ? 6.986 -8.902 8.126 1.00 74.25 119 ALA A CA 1
ATOM 921 C C . ALA A 1 119 ? 8.061 -9.862 7.638 1.00 74.25 119 ALA A C 1
ATOM 923 O O . ALA A 1 119 ? 8.847 -9.569 6.735 1.00 74.25 119 ALA A O 1
ATOM 924 N N . ARG A 1 120 ? 8.035 -11.048 8.244 1.00 68.94 120 ARG A N 1
ATOM 925 C CA . ARG A 1 120 ? 8.967 -12.138 7.978 1.00 68.94 120 ARG A CA 1
ATOM 926 C C . ARG A 1 120 ? 9.169 -12.396 6.480 1.00 68.94 120 ARG A C 1
ATOM 928 O O . ARG A 1 120 ? 10.296 -12.637 6.068 1.00 68.94 120 ARG A O 1
ATOM 935 N N . ASP A 1 121 ? 8.108 -12.259 5.686 1.00 75.69 121 ASP A N 1
ATOM 936 C CA . ASP A 1 121 ? 8.114 -12.612 4.267 1.00 75.69 121 ASP A CA 1
ATOM 937 C C . ASP A 1 121 ? 8.171 -11.395 3.318 1.00 75.69 121 ASP A C 1
ATOM 939 O O . ASP A 1 121 ? 8.333 -11.580 2.111 1.00 75.69 121 ASP A O 1
ATOM 943 N N . ASP A 1 122 ? 8.116 -10.154 3.827 1.00 76.38 122 ASP A N 1
ATOM 944 C CA . ASP A 1 122 ? 8.071 -8.940 2.988 1.00 76.38 122 ASP A CA 1
ATOM 945 C C . ASP A 1 122 ? 9.334 -8.812 2.123 1.00 76.38 122 ASP A C 1
ATOM 947 O O . ASP A 1 122 ? 9.258 -8.559 0.923 1.00 76.38 122 ASP A O 1
ATOM 951 N N . ARG A 1 123 ? 10.516 -9.076 2.696 1.00 77.38 123 ARG A N 1
ATOM 952 C CA . ARG A 1 123 ? 11.790 -9.005 1.956 1.00 77.38 123 ARG A CA 1
ATOM 953 C C . ARG A 1 123 ? 11.877 -10.039 0.839 1.00 77.38 123 ARG A C 1
ATOM 955 O O . ARG A 1 123 ? 12.397 -9.745 -0.236 1.00 77.38 123 ARG A O 1
ATOM 962 N N . ALA A 1 124 ? 11.379 -11.248 1.093 1.00 82.69 124 ALA A N 1
ATOM 963 C CA . ALA A 1 124 ? 11.345 -12.288 0.077 1.00 82.69 124 ALA A CA 1
ATOM 964 C C . ALA A 1 124 ? 10.377 -11.911 -1.048 1.00 82.69 124 ALA A C 1
ATOM 966 O O . ALA A 1 124 ? 10.704 -12.100 -2.218 1.00 82.69 124 ALA A O 1
ATOM 967 N N . TYR A 1 125 ? 9.229 -11.324 -0.703 1.00 83.62 125 TYR A N 1
ATOM 968 C CA . TYR A 1 125 ? 8.273 -10.827 -1.681 1.00 83.62 125 TYR A CA 1
ATOM 969 C C . TYR A 1 125 ? 8.863 -9.714 -2.557 1.00 83.62 125 TYR A C 1
ATOM 971 O O . TYR A 1 125 ? 8.802 -9.826 -3.777 1.00 83.62 125 TYR A O 1
ATOM 979 N N . VAL A 1 126 ? 9.517 -8.706 -1.966 1.00 81.06 126 VAL A N 1
ATOM 980 C CA . VAL A 1 126 ? 10.205 -7.629 -2.707 1.00 81.06 126 VAL A CA 1
ATOM 981 C C . VAL A 1 126 ? 11.212 -8.202 -3.707 1.00 81.06 126 VAL A C 1
ATOM 983 O O . VAL A 1 126 ? 11.202 -7.833 -4.882 1.00 81.06 126 VAL A O 1
ATOM 986 N N . ALA A 1 127 ? 12.052 -9.146 -3.267 1.00 81.75 127 ALA A N 1
ATOM 987 C CA . ALA A 1 127 ? 13.038 -9.791 -4.130 1.00 81.75 127 ALA A CA 1
ATOM 988 C C . ALA A 1 127 ? 12.382 -10.571 -5.284 1.00 81.75 127 ALA A C 1
ATOM 990 O O . ALA A 1 127 ? 12.798 -10.448 -6.436 1.00 81.75 127 ALA A O 1
ATOM 991 N N . LEU A 1 128 ? 11.336 -11.352 -5.001 1.00 86.44 128 LEU A N 1
ATOM 992 C CA . LEU A 1 128 ? 10.607 -12.115 -6.017 1.00 86.44 128 LEU A CA 1
ATOM 993 C C . LEU A 1 128 ? 9.859 -11.209 -6.998 1.00 86.44 128 LEU A C 1
ATOM 995 O O . LEU A 1 128 ? 9.848 -11.486 -8.198 1.00 86.44 128 LEU A O 1
ATOM 999 N N . TYR A 1 129 ? 9.265 -10.119 -6.512 1.00 83.62 129 TYR A N 1
ATOM 1000 C CA . TYR A 1 129 ? 8.593 -9.129 -7.343 1.00 83.62 129 TYR A CA 1
ATOM 1001 C C . TYR A 1 129 ? 9.583 -8.486 -8.317 1.00 83.62 129 TYR A C 1
ATOM 1003 O O . TYR A 1 129 ? 9.341 -8.502 -9.522 1.00 83.62 129 TYR A O 1
ATOM 1011 N N . ALA A 1 130 ? 10.742 -8.032 -7.824 1.00 80.12 130 ALA A N 1
ATOM 1012 C CA . ALA A 1 130 ? 11.795 -7.450 -8.657 1.00 80.12 130 ALA A CA 1
ATOM 1013 C C . ALA A 1 130 ? 12.307 -8.423 -9.738 1.00 80.12 130 ALA A C 1
ATOM 1015 O O . ALA A 1 130 ? 12.553 -8.021 -10.872 1.00 80.12 130 ALA A O 1
ATOM 1016 N N . LEU A 1 131 ? 12.419 -9.717 -9.417 1.00 80.75 131 LEU A N 1
ATOM 1017 C CA . LEU A 1 131 ? 12.843 -10.749 -10.372 1.00 80.75 131 LEU A CA 1
ATOM 1018 C C . LEU A 1 131 ? 11.777 -11.105 -11.418 1.00 80.75 131 LEU A C 1
ATOM 1020 O O . LEU A 1 131 ? 12.115 -11.654 -12.464 1.00 80.75 131 LEU A O 1
ATOM 1024 N N . THR A 1 132 ? 10.497 -10.858 -11.142 1.00 80.75 132 THR A N 1
ATOM 1025 C CA . THR A 1 132 ? 9.379 -11.260 -12.019 1.00 80.75 132 THR A CA 1
ATOM 1026 C C . THR A 1 132 ? 8.789 -10.102 -12.816 1.00 80.75 132 THR A C 1
ATOM 1028 O O . THR A 1 132 ? 8.167 -10.338 -13.851 1.00 80.75 132 THR A O 1
ATOM 1031 N N . HIS A 1 133 ? 9.038 -8.867 -12.381 1.00 76.75 133 HIS A N 1
ATOM 1032 C CA . HIS A 1 133 ? 8.567 -7.636 -13.008 1.00 76.75 133 HIS A CA 1
ATOM 1033 C C . HIS A 1 133 ? 9.750 -6.687 -13.266 1.00 76.75 133 HIS A C 1
ATOM 1035 O O . HIS A 1 133 ? 9.812 -5.618 -12.656 1.00 76.75 133 HIS A O 1
ATOM 1041 N N . PRO A 1 134 ? 10.716 -7.063 -14.132 1.00 68.62 134 PRO A N 1
ATOM 1042 C CA . PRO A 1 134 ? 11.794 -6.152 -14.509 1.00 68.62 134 PRO A CA 1
ATOM 1043 C C . PRO A 1 134 ? 11.218 -4.896 -15.174 1.00 68.62 134 PRO A C 1
ATOM 1045 O O . PRO A 1 134 ? 10.125 -4.943 -15.750 1.00 68.62 134 PRO A O 1
ATOM 1048 N N . SER A 1 135 ? 11.950 -3.779 -15.109 1.00 64.50 135 SER A N 1
ATOM 1049 C CA . SER A 1 135 ? 11.524 -2.545 -15.775 1.00 64.50 135 SER A CA 1
ATOM 1050 C C . SER A 1 135 ? 11.326 -2.802 -17.272 1.00 64.50 135 SER A C 1
ATOM 1052 O O . SER A 1 135 ? 11.973 -3.677 -17.855 1.00 64.50 135 SER A O 1
ATOM 1054 N N . THR A 1 136 ? 10.407 -2.067 -17.896 1.00 62.81 136 THR A N 1
ATOM 1055 C CA . THR A 1 136 ? 9.974 -2.274 -19.290 1.00 62.81 136 THR A CA 1
ATOM 1056 C C . THR A 1 136 ? 11.108 -2.191 -20.312 1.00 62.81 136 THR A C 1
ATOM 1058 O O . THR A 1 136 ? 11.005 -2.802 -21.374 1.00 62.81 136 THR A O 1
ATOM 1061 N N . ASP A 1 137 ? 12.201 -1.508 -19.966 1.00 64.88 137 ASP A N 1
ATOM 1062 C CA . ASP A 1 137 ? 13.406 -1.374 -20.793 1.00 64.88 137 ASP A CA 1
ATOM 1063 C C . ASP A 1 137 ? 14.401 -2.532 -20.626 1.00 64.88 137 ASP A C 1
ATOM 1065 O O . ASP A 1 137 ? 15.406 -2.608 -21.336 1.00 64.88 137 ASP A O 1
ATOM 1069 N N . THR A 1 138 ? 14.128 -3.463 -19.709 1.00 60.91 138 THR A N 1
ATOM 1070 C CA . THR A 1 138 ? 14.948 -4.658 -19.511 1.00 60.91 138 THR A CA 1
ATOM 1071 C C . THR A 1 138 ? 14.324 -5.857 -20.223 1.00 60.91 138 THR A C 1
ATOM 1073 O O . THR A 1 138 ? 13.150 -6.171 -20.001 1.00 60.91 138 THR A O 1
ATOM 1076 N N . PRO A 1 139 ? 15.090 -6.591 -21.052 1.00 67.19 139 PRO A N 1
ATOM 1077 C CA . PRO A 1 139 ? 14.624 -7.861 -21.589 1.00 67.19 139 PRO A CA 1
ATOM 1078 C C . PRO A 1 139 ? 14.231 -8.808 -20.450 1.00 67.19 139 PRO A C 1
ATOM 1080 O O . PRO A 1 139 ? 14.748 -8.711 -19.334 1.00 67.19 139 PRO A O 1
ATOM 1083 N N . ARG A 1 140 ? 13.312 -9.746 -20.738 1.00 69.19 140 ARG A N 1
ATOM 1084 C CA . ARG A 1 140 ? 12.893 -10.756 -19.751 1.00 69.19 140 ARG A CA 1
ATOM 1085 C C . ARG A 1 140 ? 14.130 -11.401 -19.115 1.00 69.19 140 ARG A C 1
ATOM 1087 O O . ARG A 1 140 ? 15.061 -11.719 -19.861 1.00 69.19 140 ARG A O 1
ATOM 1094 N N . PRO A 1 141 ? 14.131 -11.645 -17.791 1.00 70.44 141 PRO A N 1
ATOM 1095 C CA . PRO A 1 141 ? 15.307 -12.163 -17.112 1.00 70.44 141 PRO A CA 1
ATOM 1096 C C . PRO A 1 141 ? 15.728 -13.488 -17.754 1.00 70.44 141 PRO A C 1
ATOM 1098 O O . PRO A 1 141 ? 14.880 -14.353 -18.003 1.00 70.44 141 PRO A O 1
ATOM 1101 N N . ASN A 1 142 ? 17.020 -13.623 -18.056 1.00 76.50 142 ASN A N 1
ATOM 1102 C CA . ASN A 1 142 ? 17.629 -14.849 -18.559 1.00 76.50 142 ASN A CA 1
ATOM 1103 C C . ASN A 1 142 ? 18.809 -15.224 -17.640 1.00 76.50 142 ASN A C 1
ATOM 1105 O O . ASN A 1 142 ? 19.773 -14.457 -17.589 1.00 76.50 142 ASN A O 1
ATOM 1109 N N . PRO A 1 143 ? 18.746 -16.351 -16.909 1.00 82.25 143 PRO A N 1
ATOM 1110 C CA . PRO A 1 143 ? 17.693 -17.370 -16.951 1.00 82.25 143 PRO A CA 1
ATOM 1111 C C . PRO A 1 143 ? 16.367 -16.908 -16.323 1.00 82.25 143 PRO A C 1
ATOM 1113 O O . PRO A 1 143 ? 16.342 -16.050 -15.439 1.00 82.25 143 PRO A O 1
ATOM 1116 N N . ARG A 1 144 ? 15.241 -17.475 -16.784 1.00 85.50 144 ARG A N 1
ATOM 1117 C CA . ARG A 1 144 ? 13.907 -17.127 -16.260 1.00 85.50 144 ARG A CA 1
ATOM 1118 C C . ARG A 1 144 ? 13.697 -17.772 -14.898 1.00 85.50 144 ARG A C 1
ATOM 1120 O O . ARG A 1 144 ? 14.023 -18.944 -14.717 1.00 85.50 144 ARG A O 1
ATOM 1127 N N . LEU A 1 145 ? 13.062 -17.057 -13.972 1.00 88.44 145 LEU A N 1
ATOM 1128 C CA . LEU A 1 145 ? 12.590 -17.642 -12.719 1.00 88.44 145 LEU A CA 1
ATOM 1129 C C . LEU A 1 145 ? 11.395 -18.576 -12.984 1.00 88.44 145 LEU A C 1
ATOM 1131 O O . LEU A 1 145 ? 10.373 -18.160 -13.526 1.00 88.44 145 LEU A O 1
ATOM 1135 N 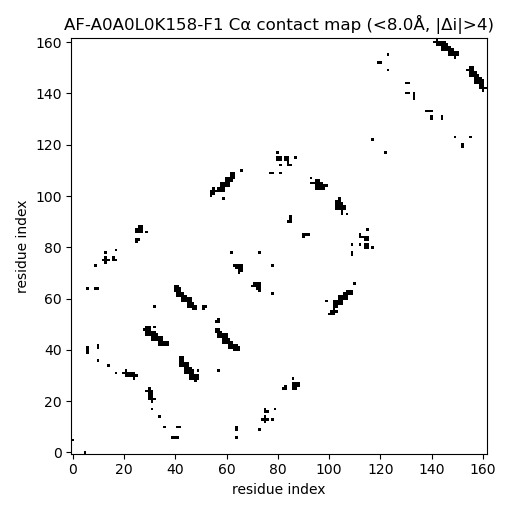N . ARG A 1 146 ? 11.528 -19.848 -12.600 1.00 90.38 146 ARG A N 1
ATOM 1136 C CA . ARG A 1 146 ? 10.526 -20.918 -12.756 1.00 90.38 146 ARG A CA 1
ATOM 1137 C C . ARG A 1 146 ? 9.780 -21.242 -11.470 1.00 90.38 146 ARG A C 1
ATOM 1139 O O . ARG A 1 146 ? 8.676 -21.773 -11.527 1.00 90.38 146 ARG A O 1
ATOM 1146 N N . GLY A 1 147 ? 10.372 -20.941 -10.323 1.00 91.25 147 GLY A N 1
ATOM 1147 C CA . GLY A 1 147 ? 9.748 -21.151 -9.026 1.00 91.25 147 GLY A CA 1
ATOM 1148 C C . GLY A 1 147 ? 10.638 -20.680 -7.889 1.00 91.25 147 GLY A C 1
ATOM 1149 O O . GLY A 1 147 ? 11.803 -20.334 -8.092 1.00 91.25 147 GLY A O 1
ATOM 1150 N N . PHE A 1 148 ? 10.103 -20.712 -6.675 1.00 93.50 148 PHE A N 1
ATOM 1151 C CA . PHE A 1 148 ? 10.842 -20.370 -5.468 1.00 93.50 148 PHE A CA 1
ATOM 1152 C C . PHE A 1 148 ? 10.357 -21.193 -4.272 1.00 93.50 148 PHE A C 1
ATOM 1154 O O . PHE A 1 148 ? 9.258 -21.743 -4.289 1.00 93.50 148 PHE A O 1
ATOM 1161 N N . LEU A 1 149 ? 11.186 -21.287 -3.236 1.00 91.94 149 LEU A N 1
ATOM 1162 C CA . LEU A 1 149 ? 10.838 -21.919 -1.968 1.00 91.94 149 LEU A CA 1
ATOM 1163 C C . LEU A 1 149 ? 11.472 -21.143 -0.813 1.00 91.94 149 LEU A C 1
ATOM 1165 O O . LEU A 1 149 ? 12.696 -21.011 -0.754 1.00 91.94 149 LEU A O 1
ATOM 1169 N N . LEU A 1 150 ? 10.645 -20.662 0.118 1.00 88.50 150 LEU A N 1
ATOM 1170 C CA . LEU A 1 150 ? 11.116 -20.150 1.405 1.00 88.50 150 LEU A CA 1
ATOM 1171 C C . LEU A 1 150 ? 11.633 -21.327 2.235 1.00 88.50 150 LEU A C 1
ATOM 1173 O O . LEU A 1 150 ? 10.934 -22.320 2.418 1.00 88.50 150 LEU A O 1
ATOM 1177 N N . THR A 1 151 ? 12.869 -21.229 2.712 1.00 88.50 151 THR A N 1
ATOM 1178 C CA . THR A 1 151 ? 13.535 -22.306 3.470 1.00 88.50 151 THR A CA 1
ATOM 1179 C C . THR A 1 151 ? 13.810 -21.923 4.924 1.00 88.50 151 THR A C 1
ATOM 1181 O O . THR A 1 151 ? 13.948 -22.800 5.771 1.00 88.50 151 THR A O 1
ATOM 1184 N N . SER A 1 152 ? 13.845 -20.625 5.228 1.00 82.38 152 SER A N 1
ATOM 1185 C CA . SER A 1 152 ? 13.914 -20.037 6.574 1.00 82.38 152 SER A CA 1
ATOM 1186 C C . SER A 1 152 ? 13.480 -18.554 6.487 1.00 82.38 152 SER A C 1
ATOM 1188 O O . SER A 1 152 ? 13.254 -18.083 5.370 1.00 82.38 152 SER A O 1
ATOM 1190 N N . PRO A 1 153 ? 13.350 -17.798 7.605 1.00 76.50 153 PRO A N 1
ATOM 1191 C CA . PRO A 1 153 ? 12.998 -16.366 7.558 1.00 76.50 153 PRO A CA 1
ATOM 1192 C C . PRO A 1 153 ? 13.886 -15.519 6.631 1.00 76.50 153 PRO A C 1
ATOM 1194 O O . PRO A 1 153 ? 13.471 -14.483 6.134 1.00 76.50 153 PRO A O 1
ATOM 1197 N N . ASP A 1 154 ? 15.129 -15.944 6.450 1.00 78.44 154 ASP A N 1
ATOM 1198 C CA . ASP A 1 154 ? 16.209 -15.224 5.783 1.00 78.44 154 ASP A CA 1
ATOM 1199 C C . ASP A 1 154 ? 16.749 -15.970 4.553 1.00 78.44 154 ASP A C 1
ATOM 1201 O O . ASP A 1 154 ? 17.723 -15.531 3.944 1.00 78.44 154 ASP A O 1
ATOM 1205 N N . ARG A 1 155 ? 16.144 -17.105 4.172 1.00 85.31 155 ARG A N 1
ATOM 1206 C CA . ARG A 1 155 ? 16.632 -17.935 3.062 1.00 85.31 155 ARG A CA 1
ATOM 1207 C C . ARG A 1 155 ? 15.541 -18.289 2.073 1.00 85.31 155 ARG A C 1
ATOM 1209 O O . ARG A 1 155 ? 14.534 -18.922 2.401 1.00 85.31 155 ARG A O 1
ATOM 1216 N N . LEU A 1 156 ? 15.843 -18.001 0.817 1.00 90.12 156 LEU A N 1
ATOM 1217 C CA . LEU A 1 156 ? 15.020 -18.279 -0.347 1.00 90.12 156 LEU A CA 1
ATOM 1218 C C . LEU A 1 156 ? 15.820 -19.140 -1.329 1.00 90.12 156 LEU A C 1
ATOM 1220 O O . LEU A 1 156 ? 16.957 -18.817 -1.665 1.00 90.12 156 LEU A O 1
ATOM 1224 N N . ARG A 1 157 ? 15.224 -20.233 -1.806 1.00 93.56 157 ARG A N 1
ATOM 1225 C CA . ARG A 1 157 ? 15.737 -21.008 -2.939 1.00 93.56 157 ARG A CA 1
ATOM 1226 C C . ARG A 1 157 ? 14.997 -20.582 -4.201 1.00 93.56 157 ARG A C 1
ATOM 1228 O O . ARG A 1 157 ? 13.770 -20.576 -4.209 1.00 93.56 157 ARG A O 1
ATOM 1235 N N . LEU A 1 158 ? 15.740 -20.271 -5.257 1.00 93.38 158 LEU A N 1
ATOM 1236 C CA . LEU A 1 158 ? 15.212 -19.922 -6.575 1.00 93.38 158 LEU A CA 1
ATOM 1237 C C . LEU A 1 158 ? 15.445 -21.085 -7.545 1.00 93.38 158 LEU A C 1
ATOM 1239 O O . LEU A 1 158 ? 16.516 -21.691 -7.541 1.00 93.38 158 LEU A O 1
ATOM 1243 N N . TYR A 1 159 ? 14.450 -21.387 -8.373 1.00 93.88 159 TYR A N 1
ATOM 1244 C CA . TYR A 1 159 ? 14.546 -22.354 -9.465 1.00 93.88 159 TYR A CA 1
ATOM 1245 C C . TYR A 1 159 ? 14.504 -21.576 -10.773 1.00 93.88 159 TYR A C 1
ATOM 124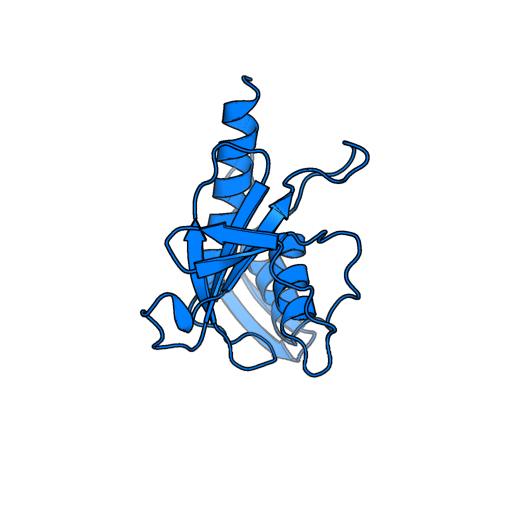7 O O . TYR A 1 159 ? 13.514 -20.899 -11.039 1.00 93.88 159 TYR A O 1
ATOM 1255 N N . VAL A 1 160 ? 15.564 -21.651 -11.571 1.00 92.12 160 VAL A N 1
ATOM 1256 C CA . VAL A 1 160 ? 15.694 -20.912 -12.832 1.00 92.12 160 VAL A CA 1
ATOM 1257 C C . VAL A 1 160 ? 15.888 -21.871 -14.004 1.00 92.12 160 VAL A C 1
ATOM 1259 O O . VAL A 1 160 ? 16.258 -23.030 -13.798 1.00 92.12 160 VAL A O 1
ATOM 1262 N N . ASP A 1 161 ? 15.611 -21.399 -15.219 1.00 90.69 161 ASP A N 1
ATOM 1263 C CA . ASP A 1 161 ? 16.007 -22.110 -16.440 1.00 90.69 161 ASP A CA 1
ATOM 1264 C C . ASP A 1 161 ? 17.536 -22.328 -16.465 1.00 90.69 161 ASP A C 1
ATOM 1266 O O . ASP A 1 161 ? 18.288 -21.611 -15.799 1.00 90.69 161 ASP A O 1
ATOM 1270 N N . ARG A 1 162 ? 17.996 -23.348 -17.195 1.00 70.19 162 ARG A N 1
ATOM 1271 C CA . ARG A 1 162 ? 19.430 -23.545 -17.456 1.00 70.19 162 ARG A CA 1
ATOM 1272 C C . ARG A 1 162 ? 19.918 -22.632 -18.567 1.00 70.19 162 ARG A C 1
ATOM 1274 O O . ARG A 1 162 ? 19.142 -22.440 -19.528 1.00 70.19 162 ARG A O 1
#